Protein AF-A0A9X2N8W8-F1 (afdb_monomer)

Sequence (95 aa):
MPDQLLSTEEYRALGETDRGFTELVEGRVVPSPGAGRAHNLAACRPAGQLDRQLPHRLAFVLGADLDLGLAPEGAEGMRMLRRSPAPSAPRCRSR

Foldseek 3Di:
DDPDFDDPVRVPVVDADPDAKWKRAFSDTHGDDHQDPVNVVVVLVVQVVVQVVDDPVDHDFDQDWDWPPQDPHPDTTHTITMHDHDDPGPPSDDD

Radius of gyration: 15.31 Å; Cα contacts (8 Å, |Δi|>4): 131; chains: 1; bounding box: 32×38×37 Å

Secondary structure (DSSP, 8-state):
--SPPPPHHHHHHT---SSSEEEEETTEEEEEPP--HHHHHHHHHHHHHHHTTS-TT----SS---B---S-TT-SSS-EEEE-SSS--------

Solvent-accessible surface area (backbone atoms only — not comparable to full-atom values): 5941 Å² total; per-residue (Å²): 128,79,93,68,62,35,26,69,66,59,60,59,68,66,56,82,48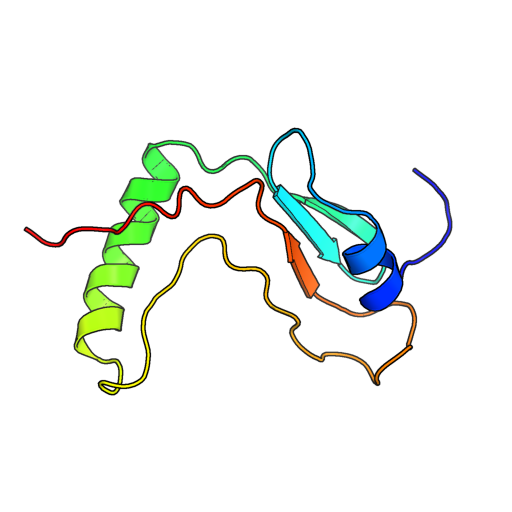,96,70,56,30,41,27,36,49,57,15,37,84,40,78,43,80,71,78,47,74,68,52,53,58,57,55,38,55,60,41,61,58,47,50,77,71,46,59,93,91,56,80,78,75,72,78,63,65,48,78,68,72,70,47,64,90,88,46,63,37,48,41,49,34,42,44,52,45,81,94,73,68,78,76,73,74,80,129

pLDDT: mean 76.17, std 14.3, range [46.25, 95.06]

InterPro domains:
  IPR012296 Nuclease, putative, TT1808 [G3DSA:3.90.1570.10] (1-88)

Organism: NCBI:txid2945988

Structure (mmCIF, N/CA/C/O backbone):
data_AF-A0A9X2N8W8-F1
#
_entry.id   AF-A0A9X2N8W8-F1
#
loop_
_atom_site.group_PDB
_atom_site.id
_atom_site.type_symbol
_atom_site.label_atom_id
_atom_site.label_alt_id
_atom_site.label_comp_id
_atom_site.label_asym_id
_atom_site.label_entity_id
_atom_site.label_seq_id
_atom_site.pdbx_PDB_ins_code
_atom_site.Cartn_x
_atom_site.Cartn_y
_atom_site.Cartn_z
_atom_site.occupancy
_atom_site.B_iso_or_equiv
_atom_site.auth_seq_id
_atom_site.auth_comp_id
_atom_site.auth_asym_id
_atom_site.auth_atom_id
_atom_site.pdbx_PDB_model_num
ATOM 1 N N . MET A 1 1 ? -12.421 19.191 4.363 1.00 51.47 1 MET A N 1
ATOM 2 C CA . MET A 1 1 ? -12.204 17.832 4.896 1.00 51.47 1 MET A CA 1
ATOM 3 C C . MET A 1 1 ? -12.996 17.748 6.186 1.00 51.47 1 MET A C 1
ATOM 5 O O . MET A 1 1 ? -12.956 18.738 6.905 1.00 51.47 1 MET A O 1
ATOM 9 N N . PRO A 1 2 ? -13.781 16.691 6.435 1.00 51.34 2 PRO A N 1
ATOM 10 C CA . PRO A 1 2 ? -14.463 16.545 7.719 1.00 51.34 2 PRO A CA 1
ATOM 11 C C . PRO A 1 2 ? -13.420 16.498 8.850 1.00 51.34 2 PRO A C 1
ATOM 13 O O . PRO A 1 2 ? -12.369 15.887 8.675 1.00 51.34 2 PRO A O 1
ATOM 16 N N . ASP A 1 3 ? -13.698 17.157 9.978 1.00 69.25 3 ASP A N 1
ATOM 17 C CA . ASP A 1 3 ? -12.823 17.200 11.171 1.00 69.25 3 ASP A CA 1
ATOM 18 C C . ASP A 1 3 ? -12.804 15.876 11.960 1.00 69.25 3 ASP A C 1
ATOM 20 O O . ASP A 1 3 ? -12.117 15.749 12.973 1.00 69.25 3 ASP A O 1
ATOM 24 N N . GLN A 1 4 ? -13.564 14.881 11.506 1.00 79.31 4 GLN A N 1
ATOM 25 C CA . GLN A 1 4 ? -13.677 13.582 12.149 1.00 79.31 4 GLN A CA 1
ATOM 26 C C . GLN A 1 4 ? -12.524 12.662 11.726 1.00 79.31 4 GLN A C 1
ATOM 28 O O . GLN A 1 4 ? -12.239 12.512 10.535 1.00 79.31 4 GLN A O 1
ATOM 33 N N . LEU A 1 5 ? -11.870 12.041 12.712 1.00 87.12 5 LEU A N 1
ATOM 34 C CA . LEU A 1 5 ? -10.893 10.980 12.483 1.00 87.12 5 LEU A CA 1
ATOM 35 C C . LEU A 1 5 ? -11.624 9.690 12.113 1.00 87.12 5 LEU A C 1
ATOM 37 O O . LEU A 1 5 ? -12.629 9.355 12.725 1.00 87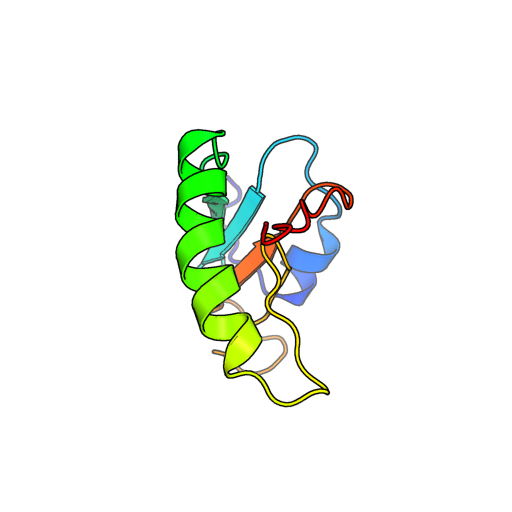.12 5 LEU A O 1
ATOM 41 N N . LEU A 1 6 ? -11.103 8.968 11.124 1.00 86.81 6 LEU A N 1
ATOM 42 C CA . LEU A 1 6 ? -11.665 7.695 10.687 1.00 86.81 6 LEU A CA 1
ATOM 43 C C . LEU A 1 6 ? -10.920 6.514 11.312 1.00 86.81 6 LEU A C 1
ATOM 45 O O . LEU A 1 6 ? -9.686 6.486 11.386 1.00 86.81 6 LEU A O 1
ATOM 49 N N . SER A 1 7 ? -11.674 5.491 11.679 1.00 85.62 7 SER A N 1
ATOM 50 C CA . SER A 1 7 ? -11.183 4.129 11.860 1.00 85.62 7 SER A CA 1
ATOM 51 C C . SER A 1 7 ? -10.877 3.462 10.507 1.00 85.62 7 SER A C 1
ATOM 53 O O . SER A 1 7 ? -11.273 3.932 9.434 1.00 85.62 7 SER A O 1
ATOM 55 N N . THR A 1 8 ? -10.189 2.314 10.532 1.00 83.19 8 THR A N 1
ATOM 56 C CA . THR A 1 8 ? -9.982 1.505 9.315 1.00 83.19 8 THR A CA 1
ATOM 57 C C . THR A 1 8 ? -11.297 1.029 8.705 1.00 83.19 8 THR A C 1
ATOM 59 O O . THR A 1 8 ? -11.397 0.941 7.483 1.00 83.19 8 THR A O 1
ATOM 62 N N . GLU A 1 9 ? -12.288 0.692 9.530 1.00 85.25 9 GLU A N 1
ATOM 63 C CA . GLU A 1 9 ? -13.578 0.190 9.054 1.00 85.25 9 GLU A CA 1
ATOM 64 C C . GLU A 1 9 ? -14.340 1.279 8.301 1.00 85.25 9 GLU A C 1
ATOM 66 O O . GLU A 1 9 ? -14.761 1.059 7.165 1.00 85.25 9 GLU A O 1
ATOM 71 N N . GLU A 1 10 ? -14.407 2.482 8.870 1.00 87.38 10 GLU A N 1
ATOM 72 C CA . GLU A 1 10 ? -15.024 3.636 8.214 1.00 87.38 10 GLU A CA 1
ATOM 73 C C . GLU A 1 10 ? -14.295 3.994 6.919 1.00 87.38 10 GLU A C 1
ATOM 75 O O . GLU A 1 10 ? -14.926 4.215 5.888 1.00 87.38 10 GLU A O 1
ATOM 80 N N . TYR A 1 11 ? -12.960 3.982 6.929 1.00 85.81 11 TYR A N 1
ATOM 81 C CA . TYR A 1 11 ? -12.176 4.251 5.728 1.00 85.81 11 TYR A CA 1
ATOM 82 C C . TYR A 1 11 ? -12.376 3.188 4.628 1.00 85.81 11 TYR A C 1
ATOM 84 O O . TYR A 1 11 ? -12.466 3.531 3.444 1.00 85.81 11 TYR A O 1
ATOM 92 N N . ARG A 1 12 ? -12.515 1.903 4.993 1.00 84.62 12 ARG A N 1
ATOM 93 C CA . ARG A 1 12 ? -12.892 0.831 4.050 1.00 84.62 12 ARG A CA 1
ATOM 94 C C . ARG A 1 12 ? -14.299 1.042 3.493 1.00 84.62 12 ARG A C 1
ATOM 96 O O . ARG A 1 12 ? -14.500 0.866 2.291 1.00 84.62 12 ARG A O 1
ATOM 103 N N . ALA A 1 13 ? -15.244 1.455 4.336 1.00 88.12 13 ALA A N 1
ATOM 104 C CA . ALA A 1 13 ? -16.633 1.691 3.950 1.00 88.12 13 ALA A CA 1
ATOM 105 C C . ALA A 1 13 ? -16.797 2.836 2.935 1.00 88.12 13 ALA A C 1
ATOM 107 O O . ALA A 1 13 ? -17.799 2.867 2.224 1.00 88.12 13 ALA A O 1
ATOM 108 N N . LEU A 1 14 ? -15.808 3.732 2.800 1.00 84.62 14 LEU A N 1
ATOM 109 C CA . LEU A 1 14 ? -15.855 4.823 1.821 1.00 84.62 14 LEU A CA 1
ATOM 110 C C . LEU A 1 14 ? -15.957 4.350 0.357 1.00 84.62 14 LEU A C 1
ATOM 112 O O . LEU A 1 14 ? -16.389 5.144 -0.470 1.00 84.62 14 LEU A O 1
ATOM 116 N N . GLY A 1 15 ? -15.573 3.106 0.022 1.00 78.75 15 GLY A N 1
ATOM 117 C CA . GLY A 1 15 ? -15.692 2.546 -1.342 1.00 78.75 15 GLY A CA 1
ATOM 118 C C . GLY A 1 15 ? -14.820 3.239 -2.408 1.00 78.75 15 GLY A C 1
ATOM 119 O O . GLY A 1 15 ? -14.385 4.366 -2.196 1.00 78.75 15 GLY A O 1
ATOM 120 N N . GLU A 1 16 ? -14.482 2.551 -3.514 1.00 73.25 16 GLU A N 1
ATOM 121 C CA . GLU A 1 16 ? -13.448 2.915 -4.526 1.00 73.25 16 GLU A CA 1
ATOM 122 C C . GLU A 1 16 ? -13.293 4.423 -4.844 1.00 73.25 16 GLU A C 1
ATOM 124 O O . GLU A 1 16 ? -14.266 5.156 -4.953 1.00 73.25 16 GLU A O 1
ATOM 129 N N . THR A 1 17 ? -12.048 4.920 -4.945 1.00 71.69 17 THR A N 1
ATOM 130 C CA . THR A 1 17 ? -11.797 6.337 -5.245 1.00 71.69 17 THR A CA 1
ATOM 131 C C . THR A 1 17 ? -11.744 6.520 -6.752 1.00 71.69 17 THR A C 1
ATOM 133 O O . THR A 1 17 ? -10.957 5.847 -7.416 1.00 71.69 17 THR A O 1
ATOM 136 N N . ASP A 1 18 ? -12.484 7.493 -7.281 1.00 66.94 18 ASP A N 1
ATOM 137 C CA . ASP A 1 18 ? -12.527 7.770 -8.725 1.00 66.94 18 ASP A CA 1
ATOM 138 C C . ASP A 1 18 ? -11.163 8.160 -9.320 1.00 66.94 18 ASP A C 1
ATOM 140 O O . ASP A 1 18 ? -10.927 8.006 -10.520 1.00 66.94 18 ASP A O 1
ATOM 144 N N . ARG A 1 19 ? -10.258 8.729 -8.508 1.00 67.81 19 A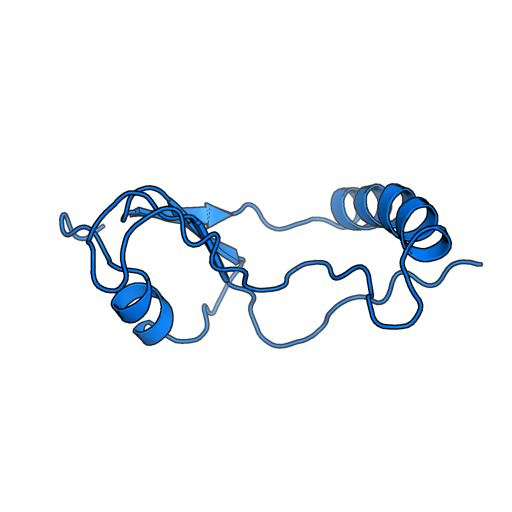RG A N 1
ATOM 145 C CA . ARG A 1 19 ? -8.948 9.221 -8.959 1.00 67.81 19 ARG A CA 1
ATOM 146 C C . ARG A 1 19 ? -7.858 9.002 -7.918 1.00 67.81 19 ARG A C 1
ATOM 148 O O . ARG A 1 19 ? -7.973 9.465 -6.788 1.00 67.81 19 ARG A O 1
ATOM 155 N N . GLY A 1 20 ? -6.746 8.421 -8.365 1.00 73.44 20 GLY A N 1
ATOM 156 C CA . GLY A 1 20 ? -5.529 8.288 -7.566 1.00 73.44 20 GLY A CA 1
ATOM 157 C C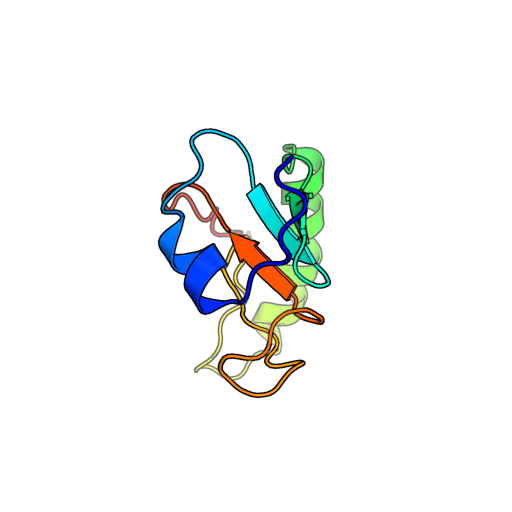 . GLY A 1 20 ? -5.673 7.315 -6.402 1.00 73.44 20 GLY A C 1
ATOM 158 O O . GLY A 1 20 ? -6.615 6.535 -6.346 1.00 73.44 20 GLY A O 1
ATOM 159 N N . PHE A 1 21 ? -4.694 7.353 -5.504 1.00 78.00 21 PHE A N 1
ATOM 160 C CA . PHE A 1 21 ? -4.655 6.515 -4.314 1.00 78.00 21 PHE A CA 1
ATOM 161 C C . PHE A 1 21 ? -4.916 7.390 -3.096 1.00 78.00 21 PHE A C 1
ATOM 163 O O . PHE A 1 21 ? -4.512 8.553 -3.066 1.00 78.00 21 PHE A O 1
ATOM 170 N N . THR A 1 22 ? -5.551 6.831 -2.076 1.00 86.62 22 THR A N 1
ATOM 171 C CA . THR A 1 22 ? -5.616 7.473 -0.761 1.00 86.62 22 THR A CA 1
ATOM 172 C C . THR A 1 22 ? -4.984 6.569 0.278 1.00 86.62 22 THR A C 1
ATOM 174 O O . THR A 1 22 ? -4.866 5.362 0.073 1.00 86.62 22 THR A O 1
ATOM 177 N N . GLU A 1 23 ? -4.523 7.177 1.359 1.00 86.06 23 GLU A N 1
ATOM 178 C CA . GLU A 1 23 ? -3.965 6.500 2.512 1.00 86.06 23 GLU A CA 1
ATOM 179 C C . GLU A 1 23 ? -4.648 7.044 3.766 1.00 86.06 23 GLU A C 1
ATOM 181 O O . GLU A 1 23 ? -4.707 8.256 3.957 1.00 86.06 23 GLU A O 1
ATOM 186 N N . LEU A 1 24 ? -5.190 6.178 4.618 1.00 88.62 24 LEU A N 1
ATOM 187 C CA . LEU A 1 24 ? -5.557 6.580 5.974 1.00 88.62 24 LEU A CA 1
ATOM 188 C C . LEU A 1 24 ? -4.260 6.733 6.759 1.00 88.62 24 LEU A C 1
ATOM 190 O O . LEU A 1 24 ? -3.538 5.760 6.817 1.00 88.62 24 LEU A O 1
ATOM 194 N N . VAL A 1 25 ? -3.944 7.891 7.332 1.00 87.81 25 VAL A N 1
ATOM 195 C CA . VAL A 1 25 ? -2.768 8.118 8.188 1.00 87.81 25 VAL A CA 1
ATOM 196 C C . VAL A 1 25 ? -3.235 8.845 9.433 1.00 87.81 25 VAL A C 1
ATOM 198 O O . VAL A 1 25 ? -3.779 9.943 9.351 1.00 87.81 25 VAL A O 1
ATOM 201 N N . GLU A 1 26 ? -3.065 8.213 10.592 1.00 85.94 26 GLU A N 1
ATOM 202 C CA . GLU A 1 26 ? -3.502 8.775 11.878 1.00 85.94 26 GLU A CA 1
ATOM 203 C C . GLU A 1 26 ? -4.984 9.200 11.886 1.00 85.94 26 GLU A C 1
ATOM 205 O O . GLU A 1 26 ? -5.353 10.232 12.438 1.00 85.94 26 GLU A O 1
ATOM 210 N N . GLY A 1 27 ? -5.843 8.413 11.233 1.00 86.00 27 GLY A N 1
ATOM 211 C CA . GLY A 1 27 ? -7.272 8.708 11.114 1.00 86.00 27 GLY A CA 1
ATOM 212 C C . GLY A 1 27 ? -7.623 9.754 10.050 1.00 86.00 27 GLY A C 1
ATOM 213 O O . GLY A 1 27 ? -8.795 10.068 9.869 1.00 86.00 27 GLY A O 1
ATOM 214 N N . ARG A 1 28 ? -6.642 10.286 9.312 1.00 87.06 28 ARG A N 1
ATOM 215 C CA . ARG A 1 28 ? -6.858 11.267 8.241 1.00 87.06 28 ARG A CA 1
ATOM 216 C C . ARG A 1 28 ? -6.677 10.637 6.872 1.00 87.06 28 ARG A C 1
ATOM 218 O O . ARG A 1 28 ? -5.719 9.911 6.645 1.00 87.06 28 ARG A O 1
ATOM 225 N N . VAL A 1 29 ? -7.561 10.963 5.936 1.00 87.81 29 VAL A N 1
ATOM 226 C CA . VAL A 1 29 ? -7.412 10.535 4.541 1.00 87.81 29 VAL A CA 1
ATOM 227 C C . VAL A 1 29 ? -6.430 11.460 3.829 1.00 87.81 29 VAL A C 1
ATOM 229 O O . VAL A 1 29 ? -6.694 12.648 3.650 1.00 87.81 29 VAL A O 1
ATOM 232 N N . VAL A 1 30 ? -5.302 10.904 3.404 1.00 87.62 30 VAL A N 1
ATOM 233 C CA . VAL A 1 30 ? -4.240 11.599 2.679 1.00 87.62 30 VAL A CA 1
ATOM 234 C C . VAL A 1 30 ? -4.225 11.108 1.230 1.00 87.62 30 VAL A C 1
ATOM 236 O O . VAL A 1 30 ? -4.159 9.902 0.995 1.00 87.62 30 VAL A O 1
ATOM 239 N N . PRO A 1 31 ? -4.286 11.994 0.223 1.00 84.88 31 PRO A N 1
ATOM 240 C CA . PRO A 1 31 ? -4.080 11.586 -1.158 1.00 84.88 31 PRO A CA 1
ATOM 241 C C . PRO A 1 31 ? -2.619 11.179 -1.361 1.00 84.88 31 PRO A C 1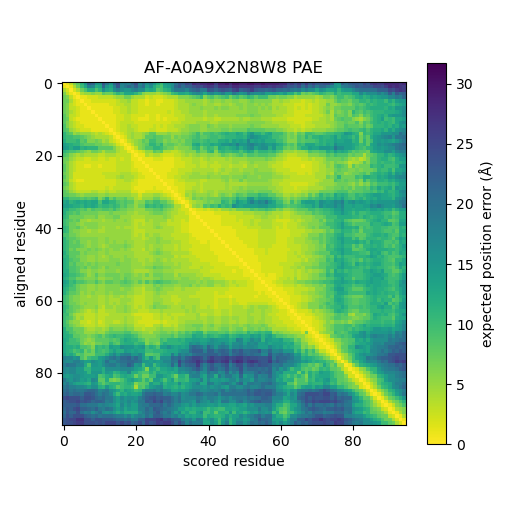
ATOM 243 O O . PRO A 1 31 ? -1.696 11.946 -1.087 1.00 84.88 31 PRO A O 1
ATOM 246 N N . SER A 1 32 ? -2.412 9.977 -1.880 1.00 77.81 32 SER A N 1
ATOM 247 C CA . SER A 1 32 ? -1.097 9.479 -2.259 1.00 77.81 32 SER A CA 1
ATOM 248 C C . SER A 1 32 ? -0.826 9.891 -3.713 1.00 77.81 32 SER A C 1
ATOM 250 O O . SER A 1 32 ? -1.674 9.666 -4.590 1.00 77.81 32 SER A O 1
ATOM 252 N N . PRO A 1 33 ? 0.305 10.564 -3.996 1.00 75.56 33 PRO A N 1
ATOM 253 C CA . PRO A 1 33 ? 0.583 11.093 -5.323 1.00 75.56 33 PRO A CA 1
ATOM 254 C C . PRO A 1 33 ? 0.586 9.972 -6.365 1.00 75.56 33 PRO A C 1
ATOM 256 O O . PRO A 1 33 ? 1.133 8.888 -6.157 1.00 75.56 33 PRO A O 1
ATOM 259 N N . GLY A 1 34 ? -0.039 10.241 -7.513 1.00 69.00 34 GLY A N 1
ATOM 260 C CA . GLY A 1 34 ? -0.135 9.272 -8.599 1.00 69.00 34 GLY A CA 1
ATOM 261 C C . GLY A 1 34 ? 1.247 8.789 -9.043 1.00 69.00 34 GLY A C 1
ATOM 262 O O . GLY A 1 34 ? 2.119 9.582 -9.399 1.00 69.00 34 GLY A O 1
ATOM 263 N N . ALA A 1 35 ? 1.441 7.472 -9.050 1.00 70.62 35 ALA A N 1
ATOM 264 C CA . ALA A 1 35 ? 2.682 6.857 -9.487 1.00 70.62 35 ALA A CA 1
ATOM 265 C C . ALA A 1 35 ? 2.839 6.979 -11.013 1.00 70.62 35 ALA A C 1
ATOM 267 O O . ALA A 1 35 ? 2.284 6.195 -11.786 1.00 70.62 35 ALA A O 1
ATOM 268 N N . GLY A 1 36 ? 3.598 7.980 -11.463 1.00 80.62 36 GLY A N 1
ATOM 269 C CA . GLY A 1 36 ? 3.938 8.142 -12.876 1.00 80.62 36 GLY A CA 1
ATOM 270 C C . GLY A 1 36 ? 4.788 6.983 -13.418 1.00 80.62 36 GLY A C 1
ATOM 271 O O . GLY A 1 36 ? 5.358 6.185 -12.673 1.00 80.62 36 GLY A O 1
ATOM 272 N N . ARG A 1 37 ? 4.945 6.915 -14.747 1.00 82.50 37 ARG A N 1
ATOM 273 C CA . ARG A 1 37 ? 5.712 5.851 -15.428 1.00 82.50 37 ARG A CA 1
ATOM 274 C C . ARG A 1 37 ? 7.117 5.643 -14.845 1.00 82.50 37 ARG A C 1
ATOM 276 O O . ARG A 1 37 ? 7.544 4.503 -14.687 1.00 82.50 37 ARG A O 1
ATOM 283 N N . ALA A 1 38 ? 7.824 6.728 -14.524 1.00 88.06 38 ALA A N 1
ATOM 284 C CA . ALA A 1 38 ? 9.166 6.664 -13.943 1.00 88.06 38 ALA A CA 1
ATOM 285 C C . ALA A 1 38 ? 9.171 5.979 -12.566 1.00 88.06 38 ALA A C 1
ATOM 287 O O . ALA A 1 38 ? 10.014 5.120 -12.318 1.00 88.06 38 ALA A O 1
ATOM 288 N N . HIS A 1 39 ? 8.190 6.296 -11.716 1.00 85.94 39 HIS A N 1
ATOM 289 C CA . HIS A 1 39 ? 8.023 5.661 -10.411 1.00 85.94 39 HIS A CA 1
ATOM 290 C C . HIS A 1 39 ? 7.753 4.158 -10.557 1.00 85.94 39 HIS A C 1
ATOM 292 O O . HIS A 1 39 ? 8.410 3.346 -9.913 1.00 85.94 39 HIS A O 1
ATOM 298 N N . ASN A 1 40 ? 6.852 3.767 -11.463 1.00 84.25 40 ASN A N 1
ATOM 299 C CA . ASN A 1 40 ? 6.525 2.352 -11.672 1.00 84.25 40 ASN A CA 1
ATOM 300 C C . ASN A 1 40 ? 7.729 1.546 -12.182 1.00 84.25 40 ASN A C 1
ATOM 302 O O . ASN A 1 40 ? 7.970 0.433 -11.721 1.00 84.25 40 ASN A O 1
ATOM 306 N N . LEU A 1 41 ? 8.533 2.121 -13.082 1.00 88.56 41 LEU A N 1
ATOM 307 C CA . LEU A 1 41 ? 9.772 1.488 -13.543 1.00 88.56 41 LEU A CA 1
ATOM 308 C C . LEU A 1 41 ? 10.809 1.366 -12.421 1.00 88.56 41 LEU A C 1
ATOM 310 O O . LEU A 1 41 ? 11.468 0.331 -12.314 1.00 88.56 41 LEU A O 1
ATOM 314 N N . ALA A 1 42 ? 10.946 2.396 -11.582 1.00 90.62 42 ALA A N 1
ATOM 315 C CA . ALA A 1 42 ? 11.825 2.347 -10.421 1.00 90.62 42 ALA A CA 1
ATOM 316 C C . ALA A 1 42 ? 11.387 1.251 -9.442 1.00 90.62 42 ALA A C 1
ATOM 318 O O . ALA A 1 42 ? 12.235 0.477 -9.011 1.00 90.62 42 ALA A O 1
ATOM 319 N N . ALA A 1 43 ? 10.082 1.120 -9.177 1.00 88.06 43 ALA A N 1
ATOM 320 C CA . ALA A 1 43 ? 9.509 0.102 -8.298 1.00 88.06 43 ALA A CA 1
ATOM 321 C C . ALA A 1 43 ? 9.681 -1.338 -8.822 1.00 88.06 43 ALA A C 1
ATOM 323 O O . ALA A 1 43 ? 9.809 -2.267 -8.025 1.00 88.06 43 ALA A O 1
ATOM 324 N N . CYS A 1 44 ? 9.768 -1.547 -10.142 1.00 88.31 44 CYS A N 1
ATOM 325 C CA . CYS A 1 44 ? 10.026 -2.879 -10.700 1.00 88.31 44 CYS A CA 1
ATOM 326 C C . CYS A 1 44 ? 11.433 -3.422 -10.396 1.00 88.31 44 CYS A C 1
ATOM 328 O O . CYS A 1 44 ? 11.618 -4.638 -10.356 1.00 88.31 44 CYS A O 1
ATOM 330 N N . ARG A 1 45 ? 12.432 -2.556 -10.176 1.00 90.81 45 ARG A N 1
ATOM 331 C CA . ARG A 1 45 ? 13.802 -2.991 -9.850 1.00 90.81 45 ARG A CA 1
ATOM 332 C C . ARG A 1 45 ? 13.885 -3.727 -8.503 1.00 90.81 45 ARG A C 1
ATOM 334 O O . ARG A 1 45 ? 14.332 -4.874 -8.508 1.00 90.81 45 ARG A O 1
ATOM 341 N N . PRO A 1 46 ? 13.436 -3.147 -7.372 1.00 90.62 46 PRO A N 1
ATOM 342 C CA . PRO A 1 46 ? 13.392 -3.872 -6.110 1.00 90.62 46 PRO A CA 1
ATOM 343 C C . PRO A 1 46 ? 12.392 -5.030 -6.161 1.00 90.62 46 PRO A C 1
ATOM 345 O O . PRO A 1 46 ? 12.695 -6.074 -5.597 1.00 90.62 46 PRO A O 1
ATOM 348 N N . ALA A 1 47 ? 11.271 -4.911 -6.891 1.00 90.06 47 ALA A N 1
ATOM 349 C CA . ALA A 1 47 ? 10.327 -6.018 -7.063 1.00 90.06 47 ALA A CA 1
ATOM 350 C C . ALA A 1 47 ? 11.021 -7.275 -7.613 1.00 90.06 47 ALA A C 1
ATOM 35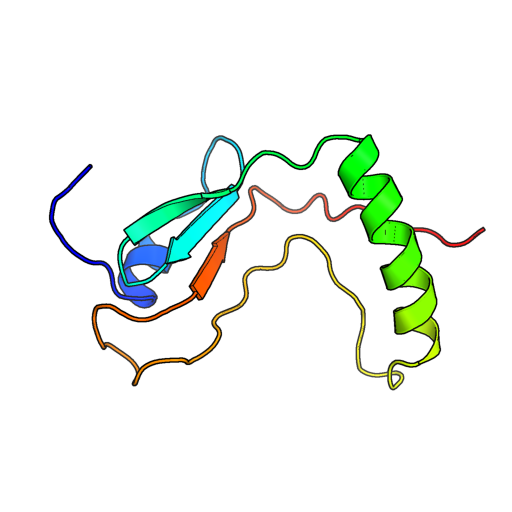2 O O . ALA A 1 47 ? 10.952 -8.326 -6.991 1.00 90.06 47 ALA A O 1
ATOM 353 N N . GLY A 1 48 ? 11.769 -7.161 -8.718 1.00 90.62 48 GLY A N 1
ATOM 354 C CA . GLY A 1 48 ? 12.489 -8.302 -9.298 1.00 90.62 48 GLY A CA 1
ATOM 355 C C . GLY A 1 48 ? 13.625 -8.843 -8.418 1.00 90.62 48 GLY A C 1
ATOM 356 O O . GLY A 1 48 ? 13.969 -10.024 -8.490 1.00 90.62 48 GLY A O 1
ATOM 357 N N . GLN A 1 49 ? 14.227 -8.007 -7.567 1.00 93.38 49 GLN A N 1
ATOM 358 C CA . GLN A 1 49 ? 15.210 -8.480 -6.592 1.00 93.38 49 GLN A CA 1
ATOM 359 C C . GLN A 1 49 ? 14.547 -9.254 -5.446 1.00 93.38 49 GLN A C 1
ATOM 361 O O . GLN A 1 49 ? 15.075 -10.289 -5.038 1.00 93.38 49 GLN A O 1
ATOM 366 N N . LEU A 1 50 ? 13.431 -8.751 -4.921 1.00 91.94 50 LEU A N 1
ATOM 367 C CA . LEU A 1 50 ? 12.714 -9.353 -3.800 1.00 91.94 50 LEU A CA 1
ATOM 368 C C . LEU A 1 50 ? 11.995 -10.632 -4.216 1.00 91.94 50 LEU A C 1
ATOM 370 O O . LEU A 1 50 ? 12.076 -11.611 -3.489 1.00 91.94 50 LEU A O 1
ATOM 374 N N . ASP A 1 51 ? 11.386 -10.663 -5.401 1.00 91.00 51 ASP A N 1
ATOM 375 C CA . ASP A 1 51 ? 10.639 -11.821 -5.909 1.00 91.00 51 ASP A CA 1
ATOM 376 C C . ASP A 1 51 ? 11.487 -13.104 -5.919 1.00 91.00 51 ASP A C 1
ATOM 378 O O . ASP A 1 51 ? 11.038 -14.165 -5.499 1.00 91.00 51 ASP A O 1
ATOM 382 N N . ARG A 1 52 ? 12.777 -12.985 -6.261 1.00 91.25 52 ARG A N 1
ATOM 383 C CA . ARG A 1 52 ? 13.739 -14.105 -6.238 1.00 91.25 52 ARG A CA 1
ATOM 384 C C . ARG A 1 52 ? 14.101 -14.610 -4.838 1.00 91.25 52 ARG A C 1
ATOM 386 O O . ARG A 1 52 ? 14.696 -15.674 -4.720 1.00 91.25 52 ARG A O 1
ATOM 393 N N . GLN A 1 53 ? 13.818 -13.830 -3.801 1.00 94.88 53 GLN A N 1
ATOM 394 C CA . GLN A 1 53 ? 14.123 -14.148 -2.403 1.00 94.88 53 GLN A CA 1
ATOM 395 C C . GLN A 1 53 ? 12.873 -14.556 -1.616 1.00 94.88 53 GLN A C 1
ATOM 397 O O . GLN A 1 53 ? 12.985 -14.985 -0.468 1.00 94.88 53 GLN A O 1
ATOM 402 N N . LEU A 1 54 ? 11.683 -14.411 -2.204 1.00 93.00 54 LEU A N 1
ATOM 403 C CA . LEU A 1 54 ? 10.443 -14.755 -1.532 1.00 93.00 54 LEU A CA 1
ATOM 404 C C . LEU A 1 54 ? 10.249 -16.280 -1.482 1.00 93.00 54 LEU A C 1
ATOM 406 O O . LEU A 1 54 ? 10.524 -16.985 -2.455 1.00 93.00 54 LEU A O 1
ATOM 410 N N . PRO A 1 55 ? 9.719 -16.812 -0.367 1.00 95.06 55 PRO A N 1
ATOM 411 C CA . PRO A 1 55 ? 9.170 -18.161 -0.336 1.00 95.06 55 PRO A CA 1
ATOM 412 C C . PRO A 1 55 ? 8.112 -18.341 -1.431 1.00 95.06 55 PRO A C 1
ATOM 414 O O . PRO A 1 55 ? 7.327 -17.429 -1.666 1.00 95.06 55 PRO A O 1
ATOM 417 N N . HIS A 1 56 ? 7.991 -19.543 -2.005 1.00 89.75 56 HIS A N 1
ATOM 418 C CA . HIS A 1 56 ? 7.069 -19.839 -3.12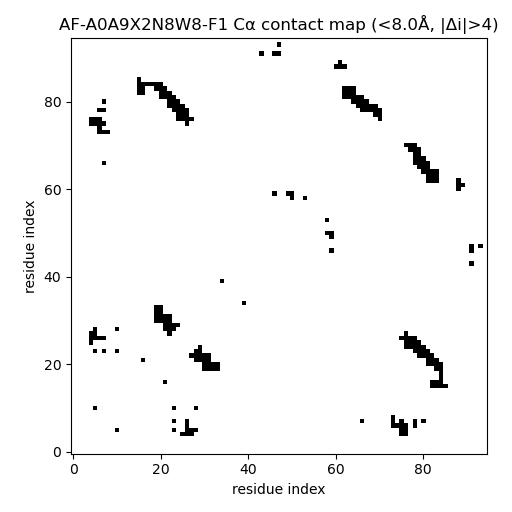1 1.00 89.75 56 HIS A CA 1
ATOM 419 C C . HIS A 1 56 ? 5.587 -19.493 -2.879 1.00 89.75 56 HIS A C 1
ATOM 421 O O . HIS A 1 56 ? 4.803 -19.437 -3.820 1.00 89.75 56 HIS A O 1
ATOM 427 N N . ARG A 1 57 ? 5.190 -19.292 -1.619 1.00 92.38 57 ARG A N 1
ATOM 428 C CA . ARG A 1 57 ? 3.828 -18.912 -1.218 1.00 92.38 57 ARG A CA 1
ATOM 429 C C . ARG A 1 57 ? 3.587 -17.400 -1.160 1.00 92.38 57 ARG A C 1
ATOM 431 O O . ARG A 1 57 ? 2.477 -16.993 -0.840 1.00 92.38 57 ARG A O 1
ATOM 438 N N . LEU A 1 58 ? 4.616 -16.582 -1.372 1.00 91.19 58 LEU A N 1
ATOM 439 C CA . LEU A 1 58 ? 4.543 -15.125 -1.312 1.00 91.19 58 LEU A CA 1
ATOM 440 C C . LEU A 1 58 ? 4.866 -14.524 -2.679 1.00 91.19 58 LEU A C 1
ATOM 442 O O . LEU A 1 58 ? 5.624 -15.092 -3.457 1.00 91.19 58 LEU A O 1
ATOM 446 N N . ALA A 1 59 ? 4.298 -13.352 -2.940 1.00 88.81 59 ALA A N 1
ATOM 447 C CA . ALA A 1 59 ? 4.556 -12.568 -4.137 1.00 88.81 59 ALA A CA 1
ATOM 448 C C . ALA A 1 59 ? 4.743 -11.100 -3.757 1.00 88.81 59 ALA A C 1
ATOM 450 O O . ALA A 1 59 ? 4.132 -10.611 -2.803 1.00 88.81 59 ALA A O 1
ATOM 451 N N . PHE A 1 60 ? 5.564 -10.387 -4.523 1.00 86.94 60 PHE A N 1
ATOM 452 C CA . PHE A 1 60 ? 5.673 -8.941 -4.392 1.00 86.94 60 PHE A CA 1
ATOM 453 C C . PHE A 1 60 ? 4.516 -8.260 -5.139 1.00 86.94 60 PHE A C 1
ATOM 455 O O . PHE A 1 60 ? 4.328 -8.484 -6.336 1.00 86.94 60 PHE A O 1
ATOM 462 N N . VAL A 1 61 ? 3.748 -7.408 -4.453 1.00 83.94 61 VAL A N 1
ATOM 463 C CA . VAL A 1 61 ? 2.576 -6.725 -5.026 1.00 83.94 61 VAL A CA 1
ATOM 464 C C . VAL A 1 61 ? 2.699 -5.215 -4.839 1.00 83.94 61 VAL A C 1
ATOM 466 O O . VAL A 1 61 ? 2.950 -4.728 -3.740 1.00 83.94 61 VAL A O 1
ATOM 469 N N . LEU A 1 62 ? 2.506 -4.465 -5.926 1.00 79.88 62 LEU A N 1
ATOM 470 C CA . LEU A 1 62 ? 2.413 -3.005 -5.911 1.00 79.88 62 LEU A CA 1
ATOM 471 C C . LEU A 1 62 ? 0.949 -2.570 -5.922 1.00 79.88 62 LEU A C 1
ATOM 473 O O . LEU A 1 62 ? 0.134 -3.176 -6.612 1.00 79.88 62 LEU A O 1
ATOM 477 N N . GLY A 1 63 ? 0.645 -1.480 -5.214 1.00 77.19 63 GLY A N 1
ATOM 478 C CA . GLY A 1 63 ? -0.703 -0.901 -5.204 1.00 77.19 63 GLY A CA 1
ATOM 479 C C . GLY A 1 63 ? -1.741 -1.781 -4.509 1.00 77.19 63 GLY A C 1
ATOM 480 O O . GLY A 1 63 ? -2.906 -1.718 -4.870 1.00 77.19 63 GLY A O 1
ATOM 481 N N . ALA A 1 64 ? -1.316 -2.618 -3.560 1.00 79.25 64 ALA A N 1
ATOM 482 C CA . ALA A 1 64 ? -2.226 -3.369 -2.708 1.00 79.25 64 ALA A CA 1
ATOM 483 C C . ALA A 1 64 ? -2.644 -2.542 -1.492 1.00 79.25 64 ALA A C 1
ATOM 485 O O . ALA A 1 64 ? -1.847 -1.773 -0.941 1.00 79.25 64 ALA A O 1
ATOM 486 N N . ASP A 1 65 ? -3.873 -2.783 -1.058 1.00 79.81 65 ASP A N 1
ATOM 487 C CA . ASP A 1 65 ? -4.418 -2.224 0.164 1.00 79.81 65 ASP A CA 1
ATOM 488 C C . ASP A 1 65 ? -3.934 -3.070 1.343 1.00 79.81 65 ASP A C 1
ATOM 490 O O . ASP A 1 65 ? -4.106 -4.290 1.367 1.00 79.81 65 ASP A O 1
ATOM 494 N N . LEU A 1 66 ? -3.274 -2.431 2.308 1.00 80.12 66 LEU A N 1
ATOM 495 C CA . LEU A 1 66 ? -2.644 -3.100 3.447 1.00 80.12 66 LEU A CA 1
ATOM 496 C C . LEU A 1 66 ? -3.011 -2.380 4.738 1.00 80.12 66 LEU A C 1
ATOM 498 O O . LEU A 1 66 ? -2.698 -1.203 4.877 1.00 80.12 66 LEU A O 1
ATOM 502 N N . ASP A 1 67 ? -3.650 -3.088 5.668 1.00 84.06 67 ASP A N 1
ATOM 503 C CA . ASP A 1 67 ? -3.843 -2.615 7.040 1.00 84.06 67 ASP A CA 1
ATOM 504 C C . ASP A 1 67 ? -2.625 -3.013 7.873 1.00 84.06 67 ASP A C 1
ATOM 506 O O . ASP A 1 67 ? -2.323 -4.199 8.011 1.00 84.06 67 ASP A O 1
ATOM 510 N N . LEU A 1 68 ? -1.915 -2.022 8.410 1.00 81.75 68 LEU A N 1
ATOM 511 C CA . LEU A 1 68 ? -0.721 -2.263 9.220 1.00 81.75 68 LEU A CA 1
ATOM 512 C C . LEU A 1 68 ? -1.028 -2.712 10.658 1.00 81.75 68 LEU A C 1
ATOM 514 O O . LEU A 1 68 ? -0.096 -3.054 11.382 1.00 81.75 68 LEU A O 1
ATOM 518 N N . GLY A 1 69 ? -2.294 -2.693 11.099 1.00 79.69 69 GLY A N 1
ATOM 519 C CA . GLY A 1 69 ? -2.676 -3.165 12.436 1.00 79.69 69 GLY A CA 1
ATOM 520 C C . GLY A 1 69 ? -2.030 -2.382 13.586 1.00 79.69 69 GLY A C 1
ATOM 521 O O . GLY A 1 69 ? -1.849 -2.920 14.673 1.00 79.69 69 GLY A O 1
ATOM 522 N N . LEU A 1 70 ? -1.661 -1.117 13.354 1.00 75.81 70 LEU A N 1
ATOM 523 C CA . LEU A 1 70 ? -0.930 -0.281 14.319 1.00 75.81 70 LEU A CA 1
ATOM 524 C C . LEU A 1 70 ? -1.778 0.188 15.515 1.00 75.81 70 LEU A C 1
ATOM 526 O O . LEU A 1 70 ? -1.239 0.778 16.448 1.00 75.81 70 LEU A O 1
ATOM 530 N N . ALA A 1 71 ? -3.082 -0.094 15.504 1.00 70.25 71 ALA A N 1
ATOM 531 C CA . ALA A 1 71 ? -3.998 0.174 16.605 1.00 70.25 71 ALA A CA 1
ATOM 532 C C . ALA A 1 71 ? -4.953 -1.021 16.827 1.00 70.25 71 ALA A C 1
ATOM 534 O O . ALA A 1 71 ? -5.164 -1.810 15.897 1.00 70.25 71 ALA A O 1
ATOM 535 N N . PRO A 1 72 ? -5.563 -1.157 18.023 1.00 71.62 72 PRO A N 1
ATOM 536 C CA . PRO A 1 72 ? -6.601 -2.157 18.300 1.00 71.62 72 PRO A CA 1
ATOM 537 C C . PRO A 1 72 ? -7.799 -2.010 17.359 1.00 71.62 72 PRO A C 1
ATOM 539 O O . PRO A 1 72 ? -8.148 -0.886 16.991 1.00 71.62 72 PRO A O 1
ATOM 542 N N . GLU A 1 73 ? -8.419 -3.119 16.943 1.00 69.25 73 GLU A N 1
ATOM 543 C CA . GLU A 1 73 ? -9.616 -3.119 16.080 1.00 69.25 73 GLU A CA 1
ATOM 544 C C . GLU A 1 73 ? -10.696 -2.155 16.601 1.00 69.25 73 GLU A C 1
ATOM 546 O O . GLU A 1 73 ? -10.960 -2.099 17.798 1.00 69.25 73 GLU A O 1
ATOM 551 N N . GLY A 1 74 ? -11.266 -1.345 15.703 1.00 64.50 74 GLY A N 1
ATOM 552 C CA . GLY A 1 74 ? -12.270 -0.329 16.046 1.00 64.50 74 GLY A CA 1
ATOM 553 C C . GLY A 1 74 ? -11.730 0.976 16.649 1.00 64.50 74 GLY A C 1
ATOM 554 O O . GLY A 1 74 ? -12.506 1.905 16.836 1.00 64.50 74 GLY A O 1
ATOM 555 N N . ALA A 1 75 ? -10.426 1.094 16.929 1.00 60.84 75 ALA A N 1
ATOM 556 C CA . ALA A 1 75 ? -9.848 2.350 17.410 1.00 60.84 75 ALA A CA 1
ATOM 557 C C . ALA A 1 75 ? -9.755 3.416 16.300 1.00 60.84 75 ALA A C 1
ATOM 559 O O . ALA A 1 75 ? -9.294 3.137 15.185 1.00 60.84 75 ALA A O 1
ATOM 560 N N . GLU A 1 76 ? -10.150 4.644 16.641 1.00 58.12 76 GLU A N 1
ATOM 561 C CA . GLU A 1 76 ? -9.927 5.848 15.839 1.00 58.12 76 GLU A CA 1
ATOM 562 C C . GLU A 1 76 ? -8.472 6.321 15.970 1.00 58.12 76 GLU A C 1
ATOM 564 O O . GLU A 1 76 ? -7.902 6.320 17.062 1.00 58.12 76 GLU A O 1
ATOM 569 N N . GLY A 1 77 ? -7.878 6.775 14.863 1.00 56.34 77 GLY A N 1
ATOM 570 C CA . GLY A 1 77 ? -6.519 7.319 14.866 1.00 56.34 77 GLY A CA 1
ATOM 571 C C . GLY A 1 77 ? -5.410 6.262 15.006 1.00 56.34 77 GLY A C 1
ATOM 572 O O . GL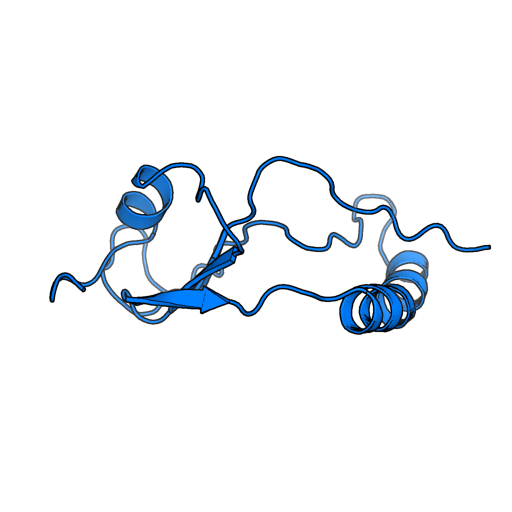Y A 1 77 ? -5.565 5.204 15.601 1.00 56.34 77 GLY A O 1
ATOM 573 N N . MET A 1 78 ? -4.250 6.572 14.427 1.00 46.25 78 MET A N 1
ATOM 574 C CA . MET A 1 78 ? -3.029 5.745 14.373 1.00 46.25 78 MET A CA 1
ATOM 575 C C . MET A 1 78 ? -3.079 4.482 13.491 1.00 46.25 78 MET A C 1
ATOM 577 O O . MET A 1 78 ? -2.773 3.376 13.931 1.00 46.25 78 MET A O 1
ATOM 581 N N . ARG A 1 79 ? -3.427 4.626 12.205 1.00 58.91 79 ARG A N 1
ATOM 582 C CA . ARG A 1 79 ? -3.369 3.519 11.232 1.00 58.91 79 ARG A CA 1
ATOM 583 C C . ARG A 1 79 ? -2.904 3.979 9.860 1.00 58.91 79 ARG A C 1
ATOM 585 O O . ARG A 1 79 ? -3.061 5.155 9.551 1.00 58.91 79 ARG A O 1
ATOM 592 N N . MET A 1 80 ? -2.352 3.040 9.083 1.00 50.34 80 MET A N 1
ATOM 593 C CA . MET A 1 80 ? -1.997 3.195 7.672 1.00 50.34 80 MET A CA 1
ATOM 594 C C . MET A 1 80 ? -2.768 2.171 6.829 1.00 50.34 80 MET A C 1
ATOM 596 O O . MET A 1 80 ? -2.559 0.974 7.019 1.00 50.34 80 MET A O 1
ATOM 600 N N . LEU A 1 81 ? -3.663 2.627 5.942 1.00 57.69 81 LEU A N 1
ATOM 601 C CA . LEU A 1 81 ? -4.318 1.796 4.916 1.00 57.69 81 LEU A CA 1
ATOM 602 C C . LEU A 1 81 ? -4.208 2.496 3.570 1.00 57.69 81 LEU A C 1
ATOM 604 O O . LEU A 1 81 ? -4.748 3.585 3.433 1.00 57.69 81 LEU A O 1
ATOM 608 N N . ARG A 1 82 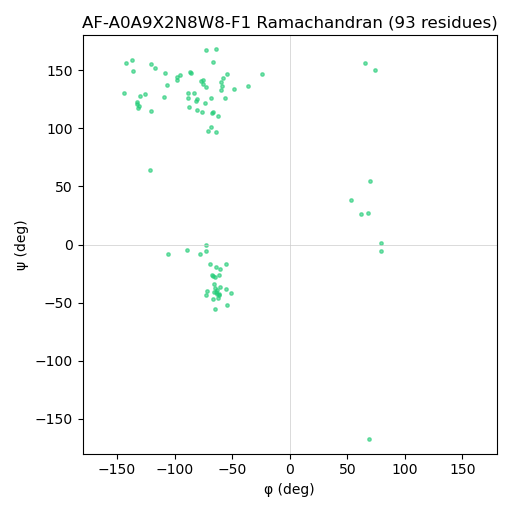? -3.557 1.876 2.584 1.00 58.69 82 ARG A N 1
ATOM 609 C CA . ARG A 1 82 ? -3.530 2.366 1.197 1.00 58.69 82 ARG A CA 1
ATOM 610 C C . ARG A 1 82 ? -4.740 1.853 0.425 1.00 58.69 82 ARG A C 1
ATOM 612 O O . ARG A 1 82 ? -5.193 0.755 0.716 1.00 58.69 82 ARG A O 1
ATOM 619 N N . ARG A 1 83 ? -5.234 2.638 -0.535 1.00 61.81 83 ARG A N 1
ATOM 620 C CA . ARG A 1 83 ? -6.389 2.299 -1.367 1.00 61.81 83 ARG A CA 1
ATOM 621 C C . ARG A 1 83 ? -6.149 2.533 -2.852 1.00 61.81 83 ARG A C 1
ATOM 623 O O . ARG A 1 83 ? -5.827 3.659 -3.235 1.00 61.81 83 ARG A O 1
ATOM 630 N N . SER A 1 84 ? -6.300 1.494 -3.674 1.00 54.75 84 SER A N 1
ATOM 631 C CA . SER A 1 84 ? -6.175 1.554 -5.141 1.00 54.75 84 SER A CA 1
ATOM 632 C C . SER A 1 84 ? -7.525 1.732 -5.849 1.00 54.75 84 SER A C 1
ATOM 634 O O . SER A 1 84 ? -8.517 1.147 -5.416 1.00 54.75 84 SER A O 1
ATOM 636 N N . PRO A 1 85 ? -7.587 2.465 -6.977 1.00 55.03 85 PRO A N 1
ATOM 637 C CA . PRO A 1 85 ? -8.656 2.271 -7.954 1.00 55.03 85 PRO A CA 1
ATOM 638 C C . PRO A 1 85 ? -8.519 0.870 -8.593 1.00 55.03 85 PRO A C 1
ATOM 640 O O . PRO A 1 85 ? -7.421 0.306 -8.563 1.00 55.03 85 PRO A O 1
ATOM 643 N N . ALA A 1 86 ? -9.620 0.324 -9.132 1.00 48.38 86 ALA A N 1
ATOM 644 C CA . ALA A 1 86 ? -9.788 -1.001 -9.758 1.00 48.38 86 ALA A CA 1
ATOM 645 C C . ALA A 1 86 ? -8.519 -1.688 -10.343 1.00 48.38 86 ALA A C 1
ATOM 647 O O . ALA A 1 86 ? -7.632 -1.033 -10.901 1.00 48.38 86 ALA A O 1
ATOM 648 N N . PRO A 1 87 ? -8.424 -3.036 -10.297 1.00 46.56 87 PRO A N 1
ATOM 649 C CA . PRO A 1 87 ? -7.175 -3.762 -10.492 1.00 46.56 87 PRO A CA 1
ATOM 650 C C . PRO A 1 87 ? -6.658 -3.671 -11.931 1.00 46.56 87 PRO A C 1
ATOM 652 O O . PRO A 1 87 ? -7.023 -4.441 -12.813 1.00 46.56 87 PRO A O 1
ATOM 655 N N . SER A 1 88 ? -5.675 -2.806 -12.131 1.00 51.81 88 SER A N 1
ATOM 656 C CA . SER A 1 88 ? -4.654 -2.980 -13.158 1.00 51.81 88 SER A CA 1
ATOM 657 C C . SER A 1 88 ? -3.298 -3.009 -12.470 1.00 51.81 88 SER A C 1
ATOM 659 O O . SER A 1 88 ? -2.493 -2.101 -12.651 1.00 51.81 88 SER A O 1
ATOM 661 N N . ALA A 1 89 ? -3.054 -4.019 -11.628 1.00 49.91 89 ALA A N 1
ATOM 662 C CA . ALA A 1 89 ? -1.727 -4.235 -11.065 1.00 49.91 89 ALA A CA 1
ATOM 663 C C . ALA A 1 89 ? -0.765 -4.528 -12.230 1.00 49.91 89 ALA A C 1
ATOM 665 O O . ALA A 1 89 ? -0.884 -5.582 -12.871 1.00 49.91 89 ALA A O 1
ATOM 666 N N . PRO A 1 90 ? 0.174 -3.623 -12.563 1.00 53.31 90 PRO A N 1
ATOM 667 C CA . PRO A 1 90 ? 1.152 -3.925 -13.584 1.00 53.31 90 PRO A CA 1
ATOM 668 C C . PRO A 1 90 ? 2.047 -5.031 -13.029 1.00 53.31 90 PRO A C 1
ATOM 670 O O . PRO A 1 90 ? 2.794 -4.828 -12.074 1.00 53.31 90 PRO A O 1
ATOM 673 N N . ARG A 1 91 ? 1.977 -6.227 -13.616 1.00 55.12 91 ARG A N 1
ATOM 674 C CA . ARG A 1 91 ? 2.981 -7.253 -13.336 1.00 55.12 91 ARG A CA 1
ATOM 675 C C . ARG A 1 91 ? 4.303 -6.756 -13.906 1.00 55.12 91 ARG A C 1
ATOM 677 O O . ARG A 1 91 ? 4.440 -6.634 -15.125 1.00 55.12 91 ARG A O 1
ATOM 684 N N . CYS A 1 92 ? 5.269 -6.475 -13.037 1.00 58.56 92 CYS A N 1
ATOM 685 C CA . CYS A 1 92 ? 6.648 -6.271 -13.454 1.00 58.56 92 CYS A CA 1
ATOM 686 C C . CYS A 1 92 ? 7.147 -7.596 -14.045 1.00 58.56 92 CYS A C 1
ATOM 688 O O . CYS A 1 92 ? 7.506 -8.510 -13.312 1.00 58.56 92 CYS A O 1
ATOM 690 N N . ARG A 1 93 ? 7.109 -7.736 -15.374 1.00 53.31 93 ARG A N 1
ATOM 691 C CA . ARG A 1 93 ? 7.733 -8.876 -16.050 1.00 53.31 93 ARG A CA 1
ATOM 692 C C . ARG A 1 93 ? 9.237 -8.632 -16.067 1.00 53.31 93 ARG A C 1
ATOM 694 O O . ARG A 1 93 ? 9.695 -7.679 -16.699 1.00 53.31 93 ARG A O 1
ATOM 701 N N . SER A 1 94 ? 9.989 -9.466 -15.361 1.00 53.47 94 SER A N 1
ATOM 702 C CA . SER A 1 94 ? 11.418 -9.624 -15.611 1.00 53.47 94 SER A CA 1
ATOM 703 C C . SER A 1 94 ? 11.605 -10.101 -17.055 1.00 53.47 94 SER A C 1
ATOM 705 O O . SER A 1 94 ? 10.865 -10.965 -17.530 1.00 53.47 94 SER A O 1
ATOM 707 N N . ARG A 1 95 ? 12.533 -9.464 -17.774 1.00 49.56 95 ARG A N 1
ATOM 708 C CA . ARG A 1 95 ? 13.074 -10.010 -19.023 1.00 49.56 95 ARG A CA 1
ATOM 709 C C . ARG A 1 95 ? 13.931 -11.229 -18.724 1.00 49.56 95 ARG A C 1
ATOM 711 O O . ARG A 1 95 ? 14.563 -11.222 -17.643 1.00 49.56 95 ARG A O 1
#

Mean predicted aligned error: 9.0 Å